Protein AF-A0A815CU55-F1 (afdb_monomer)

Organism: NCBI:txid392033

InterPro domains:
  IPR002048 EF-hand domain [PS50222] (6-41)
  IPR011992 EF-hand domain pair [SSF47473] (6-77)
  IPR018247 EF-Hand 1, calcium-binding site [PS00018] (19-31)

Nearest PDB structures (foldseek):
  2ehb-assembly1_A  TM=8.067E-01  e=1.015E-02  Arabidopsis thaliana
  2zfd-assembly1_A  TM=8.049E-01  e=8.375E-03  Arabidopsis thaliana
  8bbj-assembly2_D  TM=7.576E-01  e=9.520E-03  Mus musculus
  4msp-assembly1_B  TM=8.268E-01  e=1.806E-02  Homo sapiens
  4yga-assembly3_E  TM=6.988E-01  e=1.230E-02  Toxoplasma gondii

Structure (mmCIF, N/CA/C/O backbone):
data_AF-A0A815CU55-F1
#
_entry.id   AF-A0A815CU55-F1
#
loop_
_atom_site.group_PDB
_atom_site.id
_atom_site.type_symbol
_atom_site.label_atom_id
_atom_site.label_alt_id
_atom_site.label_comp_id
_atom_site.label_asym_id
_atom_site.label_entity_id
_atom_site.label_seq_id
_atom_site.pdbx_PDB_ins_code
_atom_site.Cartn_x
_atom_site.Cartn_y
_atom_site.Cartn_z
_atom_site.occupancy
_atom_site.B_iso_or_equiv
_atom_site.auth_seq_id
_atom_site.auth_comp_id
_atom_site.auth_asym_id
_atom_site.auth_atom_id
_atom_site.pdbx_PDB_model_num
ATOM 1 N N . SER A 1 1 ? 7.730 -26.935 -6.364 1.00 38.03 1 SER A N 1
ATOM 2 C CA . SER A 1 1 ? 8.745 -25.895 -6.601 1.00 38.03 1 SER A CA 1
ATOM 3 C C . SER A 1 1 ? 8.478 -24.702 -5.712 1.00 38.03 1 SER A C 1
ATOM 5 O O . SER A 1 1 ? 7.554 -23.949 -5.988 1.00 38.03 1 SER A O 1
ATOM 7 N N . LEU A 1 2 ? 9.235 -24.568 -4.624 1.00 46.09 2 LEU A N 1
ATOM 8 C CA . LEU A 1 2 ? 9.241 -23.351 -3.813 1.00 46.09 2 LEU A CA 1
ATOM 9 C C . LEU A 1 2 ? 9.977 -22.286 -4.633 1.00 46.09 2 LEU A C 1
ATOM 11 O O . LEU A 1 2 ? 11.145 -22.480 -4.968 1.00 46.09 2 LEU A O 1
ATOM 15 N N . ARG A 1 3 ? 9.272 -21.229 -5.053 1.00 55.72 3 ARG A N 1
ATOM 16 C CA . ARG A 1 3 ? 9.918 -20.076 -5.694 1.00 55.72 3 ARG A CA 1
ATOM 17 C C . ARG A 1 3 ? 10.914 -19.484 -4.687 1.00 55.72 3 ARG A C 1
ATOM 19 O O . ARG A 1 3 ? 10.613 -19.486 -3.494 1.00 55.72 3 ARG A O 1
ATOM 26 N N . PRO A 1 4 ? 12.104 -19.055 -5.128 1.00 47.75 4 PRO A N 1
ATOM 27 C CA . PRO A 1 4 ? 13.111 -18.541 -4.215 1.00 47.75 4 PRO A CA 1
ATOM 28 C C . PRO A 1 4 ? 12.554 -17.322 -3.468 1.00 47.75 4 PRO A C 1
ATOM 30 O O . PRO A 1 4 ? 11.814 -16.533 -4.051 1.00 47.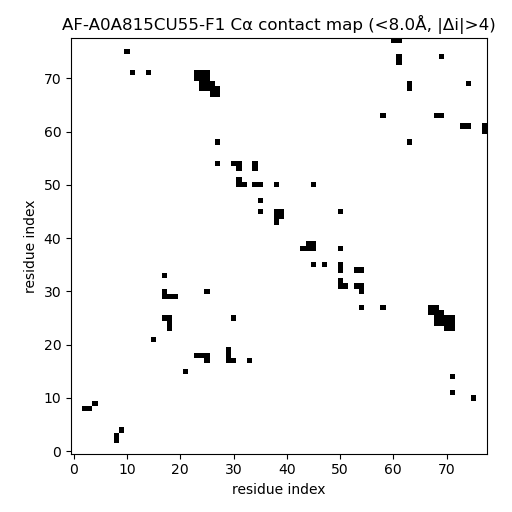75 4 PRO A O 1
ATOM 33 N N . ASN A 1 5 ? 12.928 -17.181 -2.192 1.00 53.38 5 ASN A N 1
ATOM 34 C CA . ASN A 1 5 ? 12.722 -15.989 -1.358 1.00 53.38 5 ASN A CA 1
ATOM 35 C C . ASN A 1 5 ? 13.528 -14.795 -1.916 1.00 53.38 5 ASN A C 1
ATOM 37 O O . ASN A 1 5 ? 14.346 -14.205 -1.212 1.00 53.38 5 ASN A O 1
ATOM 41 N N . THR A 1 6 ? 13.398 -14.487 -3.206 1.00 60.41 6 THR A N 1
ATOM 42 C CA . THR A 1 6 ? 13.985 -13.283 -3.780 1.00 60.41 6 THR A CA 1
ATOM 43 C C . THR A 1 6 ? 13.167 -12.095 -3.310 1.00 60.41 6 THR A C 1
ATOM 45 O O . THR A 1 6 ? 11.944 -12.170 -3.171 1.00 60.41 6 THR A O 1
ATOM 48 N N . VAL A 1 7 ? 13.852 -10.979 -3.073 1.00 57.62 7 VAL A N 1
ATOM 49 C CA . VAL A 1 7 ? 13.213 -9.703 -2.735 1.00 57.62 7 VAL A CA 1
ATOM 50 C C . VAL A 1 7 ? 12.105 -9.383 -3.748 1.00 57.62 7 VAL A C 1
ATOM 52 O O . VAL A 1 7 ? 11.022 -8.989 -3.350 1.00 57.62 7 VAL A O 1
ATOM 55 N N . GLU A 1 8 ? 12.312 -9.692 -5.029 1.00 58.25 8 GLU A N 1
ATOM 56 C CA . GLU A 1 8 ? 11.325 -9.528 -6.105 1.00 58.25 8 GLU A CA 1
ATOM 57 C C . GLU A 1 8 ? 10.048 -10.366 -5.930 1.00 58.25 8 GLU A C 1
ATOM 59 O O . GLU A 1 8 ? 8.954 -9.863 -6.171 1.00 58.25 8 GLU A O 1
ATOM 64 N N . ALA A 1 9 ? 10.151 -11.634 -5.513 1.00 60.03 9 ALA A N 1
ATOM 65 C CA . ALA A 1 9 ? 8.981 -12.489 -5.292 1.00 60.03 9 ALA A CA 1
ATOM 66 C C . ALA A 1 9 ? 8.186 -12.051 -4.053 1.00 60.03 9 ALA A C 1
ATOM 68 O O . ALA A 1 9 ? 6.954 -12.126 -4.040 1.00 60.03 9 ALA A O 1
ATOM 69 N N . ASN A 1 10 ? 8.891 -11.550 -3.035 1.00 67.00 10 ASN A N 1
ATOM 70 C CA . ASN A 1 10 ? 8.263 -10.953 -1.864 1.00 67.00 10 ASN A CA 1
ATOM 71 C C . ASN A 1 10 ? 7.565 -9.650 -2.247 1.00 67.00 10 ASN A C 1
ATOM 73 O O . ASN A 1 10 ? 6.396 -9.492 -1.926 1.00 67.00 10 ASN A O 1
ATOM 77 N N . VAL A 1 11 ? 8.226 -8.769 -3.001 1.00 65.62 11 VAL A N 1
ATOM 78 C CA . VAL A 1 11 ? 7.638 -7.511 -3.479 1.00 65.62 11 VAL A CA 1
ATOM 79 C C . VAL A 1 11 ? 6.441 -7.760 -4.400 1.00 65.62 11 VAL A C 1
ATOM 81 O O . VAL A 1 11 ? 5.438 -7.079 -4.252 1.00 65.62 11 VAL A O 1
ATOM 84 N N . ASP A 1 12 ? 6.474 -8.767 -5.283 1.00 72.12 12 ASP A N 1
ATOM 85 C CA . ASP A 1 12 ? 5.307 -9.154 -6.097 1.00 72.12 12 ASP A CA 1
ATOM 86 C C . ASP A 1 12 ? 4.132 -9.631 -5.236 1.00 72.12 12 ASP A C 1
ATOM 88 O O . ASP A 1 12 ? 2.982 -9.292 -5.504 1.00 72.12 12 ASP A O 1
ATOM 92 N N . SER A 1 13 ? 4.421 -10.408 -4.191 1.00 72.62 13 SER A N 1
ATOM 93 C CA . SER A 1 13 ? 3.394 -10.888 -3.263 1.00 72.62 13 SER A CA 1
ATOM 94 C C . SER A 1 13 ? 2.828 -9.747 -2.420 1.00 72.62 13 SER A C 1
ATOM 96 O O . SER A 1 13 ? 1.620 -9.690 -2.230 1.00 72.62 13 SER A O 1
ATOM 98 N N . PHE A 1 14 ? 3.678 -8.824 -1.963 1.00 71.44 14 PHE A N 1
ATOM 99 C CA . PHE A 1 14 ? 3.259 -7.623 -1.246 1.00 71.44 14 PHE A CA 1
ATOM 100 C C . PHE A 1 14 ? 2.418 -6.717 -2.142 1.00 71.44 14 PHE A C 1
ATOM 102 O O . PHE A 1 14 ? 1.319 -6.363 -1.751 1.00 71.44 14 PHE A O 1
ATOM 109 N N . PHE A 1 15 ? 2.868 -6.405 -3.358 1.00 77.12 15 PHE A N 1
ATOM 110 C CA . PHE A 1 15 ? 2.125 -5.558 -4.295 1.00 77.12 15 PHE A CA 1
ATOM 111 C C . PHE A 1 15 ? 0.715 -6.104 -4.558 1.00 77.12 15 PHE A C 1
ATOM 113 O O . PHE A 1 15 ? -0.255 -5.367 -4.453 1.00 77.12 15 PHE A O 1
ATOM 120 N N . LYS A 1 16 ? 0.587 -7.421 -4.770 1.00 80.00 16 LYS A N 1
ATOM 121 C CA . LYS A 1 16 ? -0.712 -8.100 -4.928 1.00 80.00 16 LYS A CA 1
ATOM 122 C C . LYS A 1 16 ? -1.617 -8.059 -3.702 1.00 80.00 16 LYS A C 1
ATOM 124 O O . LYS A 1 16 ? -2.809 -8.288 -3.832 1.00 80.00 16 LYS A O 1
ATOM 129 N N . TRP A 1 17 ? -1.068 -7.867 -2.507 1.00 79.31 17 TRP A N 1
ATOM 130 C CA . TRP A 1 17 ? -1.893 -7.682 -1.313 1.00 79.31 17 TRP A CA 1
ATOM 131 C C . TRP A 1 17 ? -2.490 -6.277 -1.247 1.00 79.31 17 TRP A C 1
ATOM 133 O O . TRP A 1 17 ? -3.543 -6.110 -0.641 1.00 79.31 17 TRP A O 1
ATOM 143 N N . TYR A 1 18 ? -1.810 -5.294 -1.840 1.00 79.38 18 TYR A N 1
ATOM 144 C CA . TYR A 1 18 ? -2.234 -3.898 -1.864 1.00 79.38 18 TYR A CA 1
ATOM 145 C C . TYR A 1 18 ? -3.159 -3.586 -3.055 1.00 79.38 18 TYR A C 1
ATOM 147 O O . TYR A 1 18 ? -4.037 -2.746 -2.909 1.00 79.38 18 TYR A O 1
ATOM 155 N N . ASP A 1 19 ? -2.987 -4.258 -4.200 1.00 83.12 19 ASP A N 1
ATOM 156 C CA . ASP A 1 19 ? -3.820 -4.114 -5.411 1.00 83.12 19 ASP A CA 1
ATOM 157 C C . ASP A 1 19 ? -5.147 -4.867 -5.229 1.00 83.12 19 ASP A C 1
ATOM 159 O O . ASP A 1 19 ? -5.306 -6.022 -5.631 1.00 83.12 19 ASP A O 1
ATOM 163 N N . VAL A 1 20 ? -6.083 -4.235 -4.518 1.00 81.25 20 VAL A N 1
ATOM 164 C CA . VAL A 1 20 ? -7.393 -4.816 -4.188 1.00 81.25 20 VAL A CA 1
ATOM 165 C C . VAL A 1 20 ? -8.280 -4.905 -5.430 1.00 81.25 20 VAL A C 1
ATOM 167 O O . VAL A 1 20 ? -9.106 -5.819 -5.529 1.00 81.25 20 VAL A O 1
ATOM 170 N N . SER A 1 21 ? -8.129 -3.965 -6.365 1.00 84.31 21 SER A N 1
ATOM 171 C CA . SER A 1 21 ? -8.905 -3.926 -7.605 1.00 84.31 21 SER A CA 1
ATOM 172 C C . SER A 1 21 ? -8.409 -4.899 -8.687 1.00 84.31 21 SER A C 1
ATOM 174 O O . SER A 1 21 ? -9.164 -5.168 -9.626 1.00 84.31 21 SER A O 1
ATOM 176 N N . ASP A 1 22 ? -7.209 -5.474 -8.522 1.00 85.81 22 ASP A N 1
ATOM 177 C CA . ASP A 1 22 ? -6.512 -6.357 -9.477 1.00 85.81 22 ASP A CA 1
ATOM 178 C C . ASP A 1 22 ? -6.323 -5.686 -10.850 1.00 85.81 22 ASP A C 1
ATOM 180 O O . ASP A 1 22 ? -6.424 -6.321 -11.906 1.00 85.81 22 ASP A O 1
ATOM 184 N N . ASP A 1 23 ? -6.085 -4.368 -10.846 1.00 86.81 23 ASP A N 1
ATOM 185 C CA . ASP A 1 23 ? -5.913 -3.567 -12.063 1.00 86.81 23 ASP A CA 1
ATOM 186 C C . ASP A 1 23 ? -4.438 -3.375 -12.467 1.00 86.81 23 ASP A C 1
ATOM 188 O O . ASP A 1 23 ? -4.132 -2.822 -13.533 1.00 86.81 23 ASP A O 1
ATOM 192 N N . GLY A 1 24 ? -3.518 -3.905 -11.654 1.00 85.50 24 GLY A N 1
ATOM 193 C CA . GLY A 1 24 ? -2.077 -3.858 -11.867 1.00 85.50 24 GLY A CA 1
ATOM 194 C C . GLY A 1 24 ? -1.418 -2.564 -11.389 1.00 85.50 24 GLY A C 1
ATOM 195 O O . GLY A 1 24 ? -0.213 -2.376 -11.620 1.00 85.50 24 GLY A O 1
ATOM 196 N N . CYS A 1 25 ? -2.173 -1.680 -10.739 1.00 85.44 25 CYS A N 1
ATOM 197 C CA . CYS A 1 25 ? -1.711 -0.432 -10.156 1.00 85.44 25 CYS A CA 1
ATOM 198 C C . CYS A 1 25 ? -2.194 -0.293 -8.703 1.00 85.44 25 CYS A C 1
ATOM 200 O O . CYS A 1 25 ? -3.119 -0.962 -8.284 1.00 85.44 25 CYS A O 1
ATOM 202 N N . LEU A 1 26 ? -1.552 0.587 -7.931 1.00 84.31 26 LEU A N 1
ATOM 203 C CA . LEU A 1 26 ? -2.021 0.990 -6.605 1.00 84.31 26 LEU A CA 1
ATOM 204 C C . LEU A 1 26 ? -2.490 2.433 -6.656 1.00 84.31 26 LEU A C 1
ATOM 206 O O . LEU A 1 26 ? -1.687 3.337 -6.913 1.00 84.31 26 LEU A O 1
ATOM 210 N N . ASP A 1 27 ? -3.766 2.663 -6.398 1.00 85.75 27 ASP A N 1
ATOM 211 C CA . ASP A 1 27 ? -4.285 4.005 -6.188 1.00 85.75 27 ASP A CA 1
ATOM 212 C C . ASP A 1 27 ? -4.162 4.458 -4.719 1.00 85.75 27 ASP A C 1
ATOM 214 O O . ASP A 1 27 ? -3.689 3.750 -3.822 1.00 85.75 27 ASP A O 1
ATOM 218 N N . TYR A 1 28 ? -4.531 5.716 -4.473 1.00 80.56 28 TYR A N 1
ATOM 219 C CA . TYR A 1 28 ? -4.455 6.310 -3.139 1.00 80.56 28 TYR A CA 1
ATOM 220 C C . TYR A 1 28 ? -5.348 5.592 -2.123 1.00 80.56 28 TYR A C 1
ATOM 222 O O . TYR A 1 28 ? -4.978 5.467 -0.952 1.00 80.56 28 TYR A O 1
ATOM 230 N N . GLN A 1 29 ? -6.524 5.142 -2.555 1.00 82.31 29 GLN A N 1
ATOM 231 C CA . GLN A 1 29 ? -7.493 4.503 -1.685 1.00 82.31 29 GLN A CA 1
ATOM 232 C C . GLN A 1 29 ? -7.038 3.091 -1.308 1.00 82.31 29 GLN A C 1
ATOM 234 O O . GLN A 1 29 ? -7.062 2.756 -0.124 1.00 82.31 29 GLN A O 1
ATOM 239 N N . GLU A 1 30 ? -6.518 2.323 -2.262 1.00 85.31 30 GLU A N 1
ATOM 240 C CA . GLU A 1 30 ? -5.937 0.995 -2.031 1.00 85.31 30 GLU A CA 1
ATOM 241 C C . GLU A 1 30 ? -4.779 1.041 -1.024 1.00 85.31 30 GLU A C 1
ATOM 243 O O . GLU A 1 30 ? -4.719 0.254 -0.071 1.00 85.31 30 GLU A O 1
ATOM 248 N N . LEU A 1 31 ? -3.886 2.027 -1.156 1.00 79.69 31 LEU A N 1
ATOM 249 C CA . LEU A 1 31 ? -2.803 2.228 -0.192 1.00 79.69 31 LEU A CA 1
ATOM 250 C C . LEU A 1 31 ? -3.314 2.654 1.185 1.00 79.69 31 LEU A C 1
ATOM 252 O O . LEU A 1 31 ? -2.843 2.136 2.201 1.00 79.69 31 LEU A O 1
ATOM 256 N N . LYS A 1 32 ? -4.284 3.571 1.237 1.00 79.81 32 LYS A N 1
ATOM 257 C CA . LYS A 1 32 ? -4.879 4.033 2.495 1.00 79.81 32 LYS A CA 1
ATOM 258 C C . LYS A 1 32 ? -5.532 2.883 3.262 1.00 79.81 32 LYS A C 1
ATOM 260 O O . LYS A 1 32 ? -5.190 2.675 4.426 1.00 79.81 32 LYS A O 1
ATOM 265 N N . GLU A 1 33 ? -6.415 2.122 2.619 1.00 81.19 33 GLU A N 1
ATOM 266 C CA . GLU A 1 33 ? -7.133 0.991 3.228 1.00 81.19 33 GLU A CA 1
ATOM 267 C C . GLU A 1 33 ? -6.164 -0.079 3.746 1.00 81.19 33 GLU A C 1
ATOM 269 O O . GLU A 1 33 ? -6.345 -0.672 4.818 1.00 81.19 33 GLU A O 1
ATOM 274 N N . SER A 1 34 ? -5.069 -0.278 3.021 1.00 75.88 34 SER A N 1
ATOM 275 C CA . SER A 1 34 ? -4.045 -1.227 3.423 1.00 75.88 34 SER A CA 1
ATOM 276 C C . SER A 1 34 ? -3.211 -0.743 4.612 1.00 75.88 34 SER A C 1
ATOM 278 O O . SER A 1 34 ? -2.929 -1.531 5.520 1.00 75.88 34 SER A O 1
ATOM 280 N N . PHE A 1 35 ? -2.849 0.544 4.675 1.00 75.94 35 PHE A N 1
ATOM 281 C CA . PHE A 1 35 ? -2.199 1.112 5.861 1.00 75.94 35 PHE A CA 1
ATOM 282 C C . PHE A 1 35 ? -3.127 1.096 7.078 1.00 75.94 35 PHE A C 1
ATOM 284 O O . PHE A 1 35 ? -2.686 0.726 8.167 1.00 75.94 35 PHE A O 1
ATOM 291 N N . GLU A 1 36 ? -4.411 1.419 6.907 1.00 76.75 36 GLU A N 1
ATOM 292 C CA . GLU A 1 36 ? -5.418 1.305 7.969 1.00 76.75 36 GLU A CA 1
ATOM 293 C C . GLU A 1 36 ? -5.490 -0.128 8.515 1.00 76.75 36 GLU A C 1
ATOM 295 O O . GLU A 1 36 ? -5.443 -0.332 9.733 1.00 76.75 36 GLU A O 1
ATOM 300 N N . SER A 1 37 ? -5.499 -1.121 7.622 1.00 74.12 37 SER A N 1
ATOM 301 C CA . SER A 1 37 ? -5.514 -2.543 7.978 1.00 74.12 37 SER A CA 1
ATOM 302 C C . SER A 1 37 ? -4.254 -2.970 8.740 1.00 74.12 37 SER A C 1
ATOM 304 O O . SER A 1 37 ? -4.352 -3.632 9.775 1.00 74.12 37 SER A O 1
ATOM 306 N N . VAL A 1 38 ? -3.062 -2.556 8.295 1.00 71.56 38 VAL A N 1
ATOM 307 C CA . VAL A 1 38 ? -1.796 -2.857 8.989 1.00 71.56 38 VAL A CA 1
ATOM 308 C C . VAL A 1 38 ? -1.751 -2.204 10.372 1.00 71.56 38 VAL A C 1
ATOM 310 O O . VAL A 1 38 ? -1.377 -2.856 11.348 1.00 71.56 38 VAL A O 1
ATOM 313 N N . ILE A 1 39 ? -2.159 -0.939 10.497 1.00 67.31 39 ILE A N 1
ATOM 314 C CA . ILE A 1 39 ? -2.150 -0.233 11.786 1.00 67.31 39 ILE A CA 1
ATOM 315 C C . ILE A 1 39 ? -3.150 -0.875 12.759 1.00 67.31 39 ILE A C 1
ATOM 317 O O . ILE A 1 39 ? -2.808 -1.078 13.928 1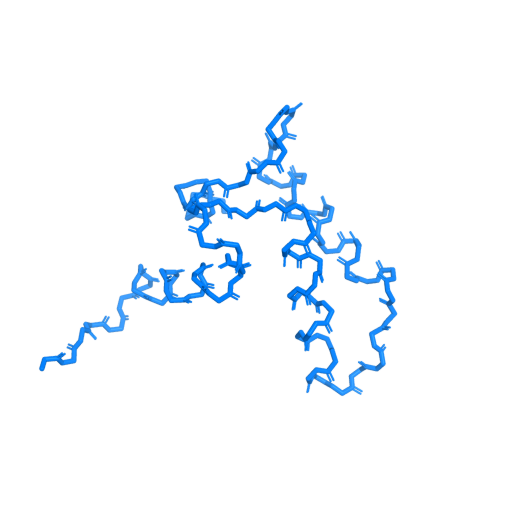.00 67.31 39 ILE A O 1
ATOM 321 N N . TYR A 1 40 ? -4.336 -1.259 12.270 1.00 69.38 40 TYR A N 1
ATOM 322 C CA . TYR A 1 40 ? -5.334 -2.002 13.042 1.00 69.38 40 TYR A CA 1
ATOM 323 C C . TYR A 1 40 ? -4.778 -3.338 13.561 1.00 69.38 40 TYR A C 1
ATOM 325 O O . TYR A 1 40 ? -4.897 -3.633 14.753 1.00 69.38 40 TYR A O 1
ATOM 333 N N . LEU A 1 41 ? -4.105 -4.115 12.702 1.00 67.88 41 LEU A N 1
ATOM 334 C CA . LEU A 1 41 ? -3.478 -5.391 13.078 1.00 67.88 41 LEU A CA 1
ATOM 335 C C . LEU A 1 41 ? -2.350 -5.228 14.108 1.00 67.88 41 LEU A C 1
ATOM 337 O O . LEU A 1 41 ? -2.164 -6.098 14.958 1.00 67.88 41 LEU A O 1
ATOM 341 N N . LEU A 1 42 ? -1.622 -4.110 14.081 1.00 70.12 42 LEU A N 1
ATOM 342 C CA . LEU A 1 42 ? -0.561 -3.803 15.048 1.00 70.12 42 LEU A CA 1
ATOM 343 C C . LEU A 1 42 ? -1.092 -3.354 16.424 1.00 70.12 42 LEU A C 1
ATOM 345 O O . LEU A 1 42 ? -0.304 -2.996 17.302 1.00 70.12 42 LEU A O 1
ATOM 349 N N . GLY A 1 43 ? -2.414 -3.360 16.637 1.00 56.31 43 GLY A N 1
ATOM 350 C CA . GLY A 1 43 ? -3.040 -3.082 17.934 1.00 56.31 43 GLY A CA 1
ATOM 351 C C . GLY A 1 43 ? -2.961 -1.619 18.373 1.00 56.31 43 GLY A C 1
ATOM 352 O O . GLY A 1 43 ? -3.422 -1.267 19.462 1.00 56.31 43 GLY A O 1
ATOM 353 N N . LYS A 1 44 ? -2.414 -0.737 17.531 1.00 57.47 44 LYS A N 1
ATOM 354 C CA . LYS A 1 44 ? -2.584 0.704 17.686 1.00 57.47 44 LYS A CA 1
ATOM 355 C C . LYS A 1 44 ? -3.963 1.021 17.127 1.00 57.47 44 LYS A C 1
ATOM 357 O O . LYS A 1 44 ? -4.244 0.684 15.984 1.00 57.47 44 LYS A O 1
ATOM 362 N N . LYS A 1 45 ? -4.842 1.658 17.911 1.00 55.81 45 LYS A N 1
ATOM 363 C CA . LYS A 1 45 ? -6.027 2.307 17.330 1.00 55.81 45 LYS A CA 1
ATOM 364 C C . LYS A 1 45 ? -5.505 3.198 16.211 1.00 55.81 45 LYS A C 1
ATOM 366 O O . LYS A 1 45 ? -4.786 4.149 16.511 1.00 55.81 45 LYS A O 1
ATOM 371 N N . ALA A 1 46 ? -5.773 2.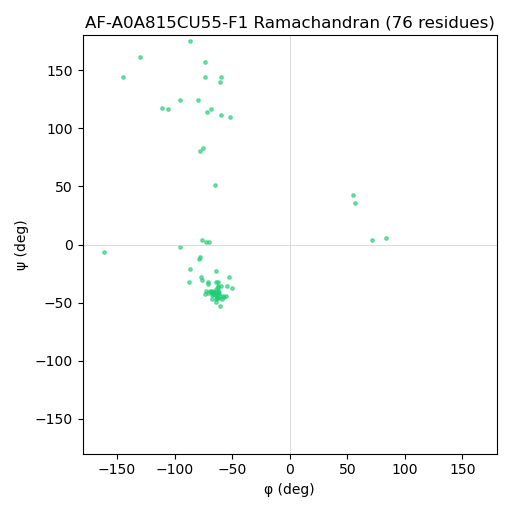823 14.964 1.00 54.97 46 ALA A N 1
ATOM 372 C CA . ALA A 1 46 ? -5.320 3.586 13.823 1.00 54.97 46 ALA A CA 1
ATOM 373 C C . ALA A 1 46 ? -5.922 4.978 13.961 1.00 54.97 46 ALA A C 1
ATOM 375 O O . ALA A 1 46 ? -7.142 5.122 13.926 1.00 54.97 46 ALA A O 1
ATOM 376 N N . ASP A 1 47 ? -5.084 5.980 14.221 1.00 63.00 47 ASP A N 1
ATOM 377 C CA . ASP A 1 47 ? -5.488 7.348 13.959 1.00 63.00 47 ASP A CA 1
ATOM 378 C C . ASP A 1 47 ? -5.580 7.438 12.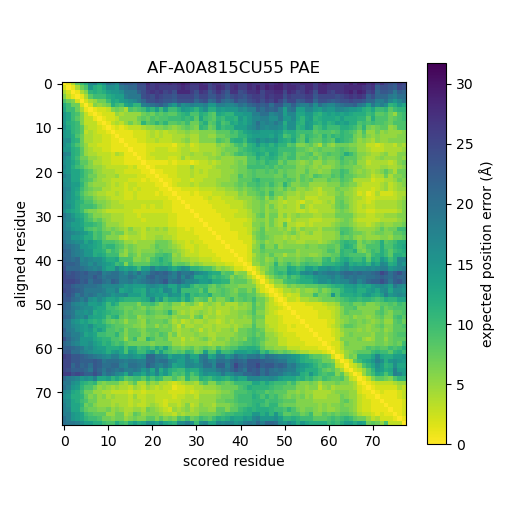431 1.00 63.00 47 ASP A C 1
ATOM 380 O O . ASP A 1 47 ? -4.559 7.222 11.767 1.00 63.00 47 ASP A O 1
ATOM 384 N N . PRO A 1 48 ? -6.764 7.699 11.852 1.00 61.16 48 PRO A N 1
ATOM 385 C CA . PRO A 1 48 ? -6.924 7.817 10.404 1.00 61.16 48 PRO A CA 1
ATOM 386 C C . PRO A 1 48 ? -5.936 8.816 9.790 1.00 61.16 48 PRO A C 1
ATOM 388 O O . PRO A 1 48 ? -5.479 8.627 8.664 1.00 61.16 48 PRO A O 1
ATOM 391 N N . LYS A 1 49 ? -5.503 9.822 10.567 1.00 63.78 49 LYS A N 1
ATOM 392 C CA . LYS A 1 49 ? -4.469 10.772 10.143 1.00 63.78 49 LYS A CA 1
ATOM 393 C C . LYS A 1 49 ? -3.121 10.114 9.873 1.00 63.78 49 LYS A C 1
ATOM 395 O O . LYS A 1 49 ? -2.399 10.580 9.003 1.00 63.78 49 LYS A O 1
ATOM 400 N N . THR A 1 50 ? -2.768 9.046 10.591 1.00 72.06 50 THR A N 1
ATOM 401 C CA . THR A 1 50 ? -1.504 8.325 10.381 1.00 72.06 50 THR A CA 1
ATOM 402 C C . THR A 1 50 ? -1.517 7.552 9.064 1.00 72.06 50 THR A C 1
ATOM 404 O O . THR A 1 50 ? -0.530 7.596 8.338 1.00 72.06 50 THR A O 1
ATOM 407 N N . ALA A 1 51 ? -2.630 6.896 8.722 1.0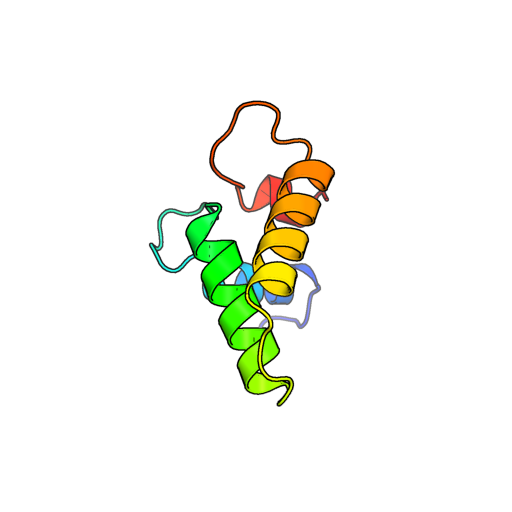0 70.69 51 ALA A N 1
ATOM 408 C CA . ALA A 1 51 ? -2.752 6.181 7.450 1.00 70.69 51 ALA A CA 1
ATOM 409 C C . ALA A 1 51 ? -2.751 7.148 6.254 1.00 70.69 51 ALA A C 1
ATOM 411 O O . ALA A 1 51 ? -2.032 6.930 5.281 1.00 70.69 51 ALA A O 1
ATOM 412 N N . GLU A 1 52 ? -3.491 8.257 6.358 1.00 74.19 52 GLU A N 1
ATOM 413 C CA . GLU A 1 52 ? -3.520 9.301 5.326 1.00 74.19 52 GLU A CA 1
ATOM 414 C C . GLU A 1 52 ? -2.150 9.960 5.122 1.00 74.19 52 GLU A C 1
ATOM 416 O O . GLU A 1 52 ? -1.748 10.190 3.979 1.00 74.19 52 GLU A O 1
ATOM 421 N N . GLN A 1 53 ? -1.417 10.234 6.207 1.00 77.00 53 GLN A N 1
ATOM 422 C CA 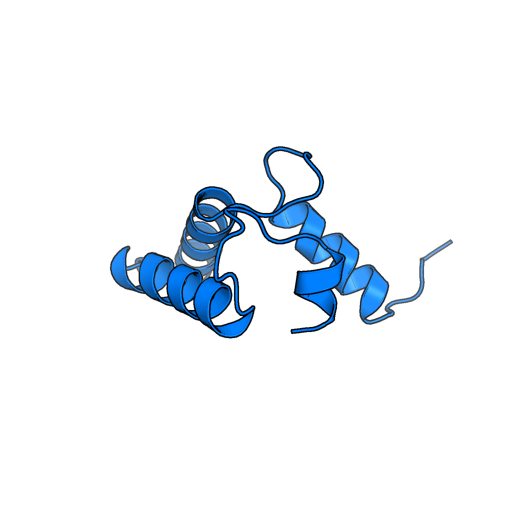. GLN A 1 53 ? -0.055 10.771 6.140 1.00 77.00 53 GLN A CA 1
ATOM 423 C C . GLN A 1 53 ? 0.907 9.789 5.471 1.00 77.00 53 GLN A C 1
ATOM 425 O O . GLN A 1 53 ? 1.624 10.188 4.559 1.00 77.00 53 GLN A O 1
ATOM 430 N N . MET A 1 54 ? 0.876 8.508 5.852 1.00 73.12 54 MET A N 1
ATOM 431 C CA . MET A 1 54 ? 1.721 7.475 5.240 1.00 73.12 54 MET A CA 1
ATOM 432 C C . MET A 1 54 ? 1.437 7.316 3.743 1.00 73.12 54 MET A C 1
ATOM 434 O O . MET A 1 54 ? 2.369 7.308 2.941 1.00 73.12 54 MET A O 1
ATOM 438 N N . ALA A 1 55 ? 0.161 7.260 3.347 1.00 73.00 55 ALA A N 1
ATOM 439 C CA . ALA A 1 55 ? -0.220 7.201 1.938 1.00 73.00 55 ALA A CA 1
ATOM 440 C C . ALA A 1 55 ? 0.270 8.441 1.171 1.00 73.00 55 ALA A C 1
ATOM 442 O O . ALA A 1 55 ? 0.858 8.320 0.097 1.00 73.00 55 ALA A O 1
ATOM 443 N N . SER A 1 56 ? 0.098 9.635 1.747 1.00 72.69 56 SER A N 1
ATOM 444 C CA . SER A 1 56 ? 0.564 10.881 1.133 1.00 72.69 56 SER A CA 1
ATOM 445 C C . SER A 1 56 ? 2.090 10.949 1.003 1.00 72.69 56 SER A C 1
ATOM 447 O O . SER A 1 56 ? 2.584 11.462 -0.000 1.00 72.69 56 SER A O 1
ATOM 449 N N . GLU A 1 57 ? 2.842 10.458 1.990 1.00 75.69 57 GLU A N 1
ATOM 450 C CA . GLU A 1 57 ? 4.309 10.416 1.957 1.00 75.69 57 GLU A CA 1
ATOM 451 C C . GLU A 1 57 ? 4.823 9.442 0.894 1.00 75.69 57 GLU A C 1
ATOM 453 O O . GLU A 1 57 ? 5.748 9.785 0.160 1.00 75.69 57 GLU A O 1
ATOM 458 N N . VAL A 1 58 ? 4.194 8.270 0.752 1.00 72.19 58 VAL A N 1
ATOM 459 C CA . VAL A 1 58 ? 4.530 7.292 -0.298 1.00 72.19 58 VAL A CA 1
ATOM 460 C C . VAL A 1 58 ? 4.271 7.871 -1.691 1.00 72.19 58 VAL A C 1
ATOM 462 O O . VAL A 1 58 ? 5.150 7.809 -2.549 1.00 72.19 58 VAL A O 1
ATOM 465 N N . PHE A 1 59 ? 3.120 8.515 -1.908 1.00 73.56 59 PHE A N 1
ATOM 466 C CA . PHE A 1 59 ? 2.816 9.191 -3.178 1.00 73.56 59 PHE A CA 1
ATOM 467 C C . PHE A 1 59 ? 3.808 10.322 -3.496 1.00 73.56 59 PHE A C 1
ATOM 469 O O . PHE A 1 59 ? 4.250 10.465 -4.639 1.00 73.56 59 PHE A O 1
ATOM 476 N N . ALA A 1 60 ? 4.186 11.112 -2.486 1.00 73.69 60 ALA A N 1
ATOM 477 C CA . ALA A 1 60 ? 5.156 12.191 -2.643 1.00 73.69 60 ALA A CA 1
ATOM 478 C C . ALA A 1 60 ? 6.576 11.667 -2.924 1.00 73.69 60 ALA A C 1
ATOM 480 O O . ALA A 1 60 ? 7.273 12.219 -3.776 1.00 73.69 60 ALA A O 1
ATOM 481 N N . MET A 1 61 ? 6.996 10.594 -2.245 1.00 68.75 61 MET A N 1
ATOM 482 C CA . MET A 1 61 ? 8.309 9.959 -2.417 1.00 68.75 61 MET A CA 1
ATOM 483 C C . MET A 1 61 ? 8.459 9.345 -3.811 1.00 68.75 61 MET A C 1
ATOM 485 O O . MET A 1 61 ? 9.477 9.553 -4.471 1.00 68.75 61 MET A O 1
ATOM 489 N N . LEU A 1 62 ? 7.413 8.675 -4.300 1.00 67.62 62 LEU A N 1
ATOM 490 C CA . LEU A 1 62 ? 7.379 8.077 -5.638 1.00 67.62 62 LEU A CA 1
ATOM 491 C C . LEU A 1 62 ? 7.245 9.111 -6.767 1.00 67.62 62 LEU A C 1
ATOM 493 O O . LEU A 1 62 ? 7.235 8.746 -7.941 1.00 67.62 62 LEU A O 1
ATOM 497 N N . SER A 1 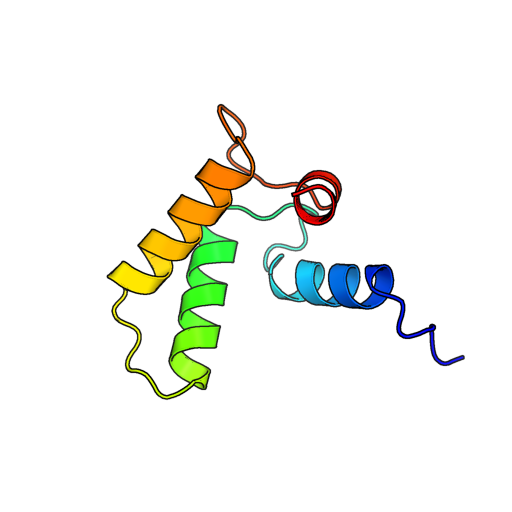63 ? 7.215 10.407 -6.428 1.00 59.16 63 SER A N 1
ATOM 498 C CA . SER A 1 63 ? 7.196 11.517 -7.384 1.00 59.16 63 SER A CA 1
ATOM 499 C C . SER A 1 63 ? 6.050 11.410 -8.393 1.00 59.16 63 SER A C 1
ATOM 501 O O . SER A 1 63 ? 6.220 11.687 -9.583 1.00 59.16 63 SER A O 1
ATOM 503 N N . LEU A 1 64 ? 4.858 11.045 -7.916 1.00 57.44 64 LEU A N 1
ATOM 504 C CA . LEU A 1 64 ? 3.638 11.108 -8.710 1.00 57.44 64 LEU A CA 1
ATOM 505 C C . LEU A 1 64 ? 3.190 12.558 -8.825 1.00 57.44 64 LEU A C 1
ATOM 507 O O . LEU A 1 64 ? 2.375 13.056 -8.054 1.00 57.44 64 LEU A O 1
ATOM 511 N N . LYS A 1 65 ? 3.786 13.270 -9.780 1.00 50.44 65 LYS A N 1
ATOM 512 C CA . LYS A 1 65 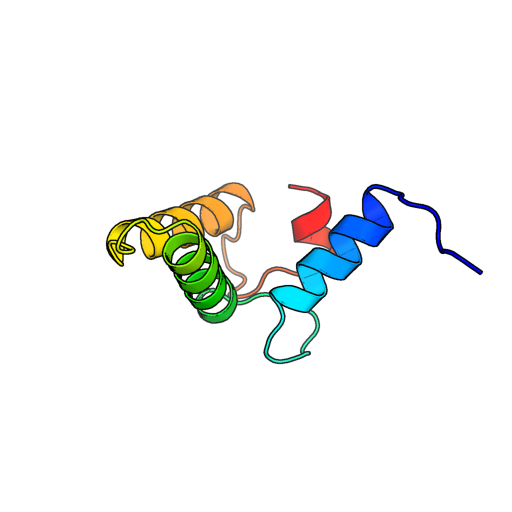? 3.394 14.649 -10.058 1.00 50.44 65 LYS A CA 1
ATOM 513 C C . LYS A 1 65 ? 2.108 14.751 -10.880 1.00 50.44 65 LYS A C 1
ATOM 515 O O . LYS A 1 65 ? 1.593 15.853 -10.968 1.00 50.44 65 LYS A O 1
ATOM 520 N N . ASP A 1 66 ? 1.601 13.648 -11.440 1.00 53.88 66 ASP A N 1
ATOM 521 C CA . ASP A 1 66 ? 0.372 13.659 -12.252 1.00 53.88 66 ASP A CA 1
ATOM 522 C C . ASP A 1 66 ? -0.328 12.298 -12.445 1.00 53.88 66 ASP A C 1
ATOM 524 O O . ASP A 1 66 ? -1.432 12.276 -12.984 1.00 53.88 66 ASP A O 1
ATOM 528 N N . ASP A 1 67 ? 0.243 11.167 -12.010 1.00 61.31 67 ASP A N 1
ATOM 529 C CA . ASP A 1 67 ? -0.453 9.878 -12.110 1.00 61.31 67 ASP A CA 1
ATOM 530 C C . ASP A 1 67 ? -1.177 9.554 -10.803 1.00 61.31 67 ASP A C 1
ATOM 532 O O . ASP A 1 67 ? -0.585 9.509 -9.726 1.00 61.31 67 ASP A O 1
ATOM 536 N N . SER A 1 68 ? -2.482 9.309 -10.905 1.00 71.19 68 SER A N 1
ATOM 537 C CA . SER A 1 68 ? -3.347 8.910 -9.779 1.00 71.19 68 SER A CA 1
ATOM 538 C C . SER A 1 68 ? -3.071 7.490 -9.262 1.00 71.19 68 SER A C 1
ATOM 540 O O . SER A 1 68 ? -3.770 7.016 -8.367 1.00 71.19 68 SER A O 1
ATOM 542 N N . LYS A 1 69 ? -2.071 6.811 -9.839 1.00 79.69 69 LYS A N 1
ATOM 543 C CA . LYS A 1 69 ? -1.803 5.384 -9.693 1.00 79.69 69 LYS A CA 1
ATOM 544 C C . LYS A 1 69 ? -0.304 5.086 -9.698 1.00 79.69 69 LYS A C 1
ATOM 546 O O . LYS A 1 69 ? 0.462 5.707 -10.430 1.00 79.69 69 LYS A O 1
ATOM 551 N N . ILE A 1 70 ? 0.099 4.101 -8.904 1.00 80.00 70 ILE A N 1
ATOM 552 C CA . ILE A 1 70 ? 1.466 3.589 -8.808 1.00 80.00 70 ILE A CA 1
ATOM 553 C C . ILE A 1 70 ? 1.519 2.239 -9.511 1.00 80.00 70 ILE A C 1
ATOM 555 O O . ILE A 1 70 ? 0.909 1.270 -9.072 1.00 80.00 70 ILE A O 1
ATOM 559 N N . THR A 1 71 ? 2.292 2.142 -10.583 1.00 82.50 71 THR A N 1
ATOM 560 C CA . THR A 1 71 ? 2.573 0.852 -11.221 1.00 82.50 71 THR A CA 1
ATOM 561 C C . THR A 1 71 ? 3.552 0.030 -10.384 1.00 82.50 71 THR A C 1
ATOM 563 O O . THR A 1 71 ? 4.389 0.561 -9.645 1.00 82.50 71 THR A O 1
ATOM 566 N N . LYS A 1 72 ? 3.538 -1.291 -10.568 1.00 78.25 72 LYS A N 1
ATOM 567 C CA . LYS A 1 72 ? 4.501 -2.198 -9.927 1.00 78.25 72 LYS A CA 1
ATOM 568 C C . LYS A 1 72 ? 5.967 -1.822 -10.179 1.00 78.25 72 LYS A C 1
ATOM 570 O O . LYS A 1 72 ? 6.808 -1.982 -9.298 1.00 78.25 72 LYS A O 1
ATOM 575 N N . GLU A 1 73 ? 6.290 -1.320 -11.371 1.00 76.31 73 GLU A N 1
ATOM 576 C CA . GLU A 1 73 ? 7.654 -0.893 -11.700 1.00 76.31 73 GLU A CA 1
ATOM 577 C C . GLU A 1 73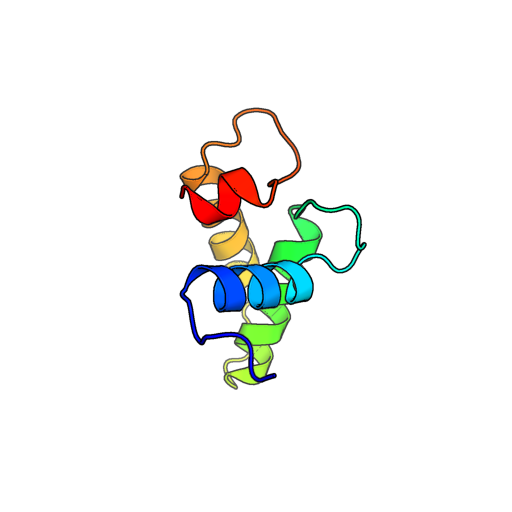 ? 8.080 0.340 -10.889 1.00 76.31 73 GLU A C 1
ATOM 579 O O . GLU A 1 73 ? 9.213 0.389 -10.410 1.00 76.31 73 GLU A O 1
ATOM 584 N N . GLN A 1 74 ? 7.175 1.305 -10.691 1.00 74.31 74 GLN A N 1
ATOM 585 C CA . GLN A 1 74 ? 7.424 2.467 -9.831 1.00 74.31 74 GLN A CA 1
ATOM 586 C C . GLN A 1 74 ? 7.603 2.044 -8.370 1.00 74.31 74 GLN A C 1
ATOM 588 O O . GLN A 1 74 ? 8.534 2.510 -7.721 1.00 74.31 74 GLN A O 1
ATOM 593 N N . PHE A 1 75 ? 6.782 1.108 -7.886 1.00 74.69 75 PHE A N 1
ATOM 594 C CA . PHE A 1 75 ? 6.875 0.584 -6.521 1.00 74.69 75 PHE A CA 1
ATOM 595 C C . PHE A 1 75 ? 8.203 -0.137 -6.232 1.00 74.69 75 PHE A C 1
ATOM 597 O O . PHE A 1 75 ? 8.722 -0.044 -5.130 1.00 74.69 75 PHE A O 1
ATOM 604 N N . ILE A 1 76 ? 8.771 -0.853 -7.210 1.00 69.75 76 ILE A N 1
ATOM 605 C CA . ILE A 1 76 ? 10.056 -1.561 -7.045 1.00 69.75 76 ILE A CA 1
ATOM 606 C C . ILE A 1 76 ? 11.258 -0.602 -7.094 1.00 69.75 76 ILE A C 1
ATOM 608 O O . ILE A 1 76 ? 12.303 -0.901 -6.515 1.00 69.75 76 ILE A O 1
ATOM 612 N N . LYS A 1 77 ? 11.152 0.506 -7.840 1.00 67.81 77 LYS A N 1
ATOM 613 C CA . LYS A 1 77 ? 12.262 1.449 -8.058 1.00 67.81 77 LYS A CA 1
ATOM 614 C C . LYS A 1 77 ? 12.394 2.531 -6.980 1.00 67.81 77 LYS A C 1
ATOM 616 O O . LYS A 1 77 ? 13.464 3.137 -6.920 1.00 67.81 77 LYS A O 1
ATOM 621 N N . GLY A 1 78 ? 11.333 2.810 -6.218 1.00 58.16 78 GLY A N 1
ATOM 622 C CA . GLY A 1 78 ? 11.329 3.754 -5.091 1.00 58.16 78 GLY A CA 1
ATOM 623 C C . GLY A 1 78 ? 11.847 3.132 -3.806 1.00 58.16 78 GLY A C 1
ATOM 624 O O . GLY A 1 78 ? 12.580 3.843 -3.086 1.00 58.16 78 GLY A O 1
#

Sequence (78 aa):
SLRPNTVEANVDSFFKWYDVSDDGCLDYQELKESFESVIYLLGKKADPKTAEQMASEVFAMLSLKDDSKITKEQFIKG

Foldseek 3Di:
DPDDPDPVVVLVVVVVCLPPVPPQWHALVSQLVVLCVVCVVVVNNDPSVVSNVVSVVVCVVLPCPDDRIGHSVSVVVD

Mean predicted aligned error: 9.24 Å

Solvent-accessible surface area (backbone atoms only — not comparable to full-atom values): 4583 Å² total; per-residue (Å²): 133,85,74,70,93,40,70,65,54,52,50,53,54,51,50,58,69,40,27,77,84,71,76,70,40,37,37,65,63,38,47,25,57,45,42,42,51,52,36,47,73,69,71,43,81,58,52,66,67,57,23,52,48,51,38,51,49,50,44,58,72,64,62,54,84,80,55,80,53,40,42,62,68,56,66,72,74,102

Secondary structure (DSSP, 8-state):
------HHHHHHHHHHHH-SS-SSEEEHHHHHHHHHHHHHHTTS---HHHHHHHHHHHHHHTT-SS-SEEEHHHHHH-

Radius of gyration: 13.39 Å; Cα contacts (8 Å, |Δi|>4): 61; chains: 1; bounding box: 23×40×30 Å

pLDDT: mean 70.43, std 10.79, range [38.03, 86.81]